Protein AF-A0A2G9T4M2-F1 (afdb_monomer_lite)

InterPro domains:
  IPR051627 SLIT-ROBO Rho GTPase-activating [PTHR14166] (2-80)

Sequence (80 aa):
MDSLAELGTLRSAIDAKADKQRFFEAHHATFMLPKQFEFRPQLGDCICTVSAENGIAVELAQRQKQIEKRLEGLRFESDE

Structure (mmCIF, N/CA/C/O backbone):
data_AF-A0A2G9T4M2-F1
#
_entry.id   AF-A0A2G9T4M2-F1
#
loop_
_atom_site.group_PDB
_atom_site.id
_atom_site.type_symbol
_atom_site.label_atom_id
_atom_site.label_alt_id
_atom_site.label_comp_id
_atom_site.label_asym_id
_atom_site.label_entity_id
_atom_site.label_seq_id
_atom_site.pdbx_PDB_ins_code
_atom_site.Cartn_x
_atom_site.Cartn_y
_atom_site.Cartn_z
_atom_site.occupancy
_atom_site.B_iso_or_equiv
_atom_site.auth_seq_id
_atom_site.auth_comp_id
_atom_site.auth_asym_id
_atom_site.auth_atom_id
_atom_site.pdbx_PDB_model_num
ATOM 1 N N . MET A 1 1 ? 33.445 5.505 -40.827 1.00 62.19 1 MET A N 1
ATOM 2 C CA . MET A 1 1 ? 33.456 6.362 -39.620 1.00 62.19 1 MET A CA 1
ATOM 3 C C . MET A 1 1 ? 32.044 6.530 -39.076 1.00 62.19 1 MET A C 1
ATOM 5 O O . MET A 1 1 ? 31.879 6.488 -37.866 1.00 62.19 1 MET A O 1
ATOM 9 N N . ASP A 1 2 ? 31.038 6.609 -39.948 1.00 77.81 2 ASP A N 1
ATOM 10 C CA . ASP A 1 2 ? 29.634 6.831 -39.565 1.00 77.81 2 ASP A CA 1
ATOM 11 C C . ASP A 1 2 ? 29.020 5.673 -38.759 1.00 77.81 2 ASP A C 1
ATOM 13 O O . ASP A 1 2 ? 28.390 5.906 -37.735 1.00 77.81 2 ASP A O 1
ATOM 17 N N . SER A 1 3 ? 29.326 4.420 -39.107 1.00 85.06 3 SER A N 1
ATOM 18 C CA . SER A 1 3 ? 28.816 3.232 -38.399 1.00 85.06 3 SER A CA 1
ATOM 19 C C . SER A 1 3 ? 29.241 3.129 -36.927 1.00 85.06 3 SER A C 1
ATOM 21 O O . SER A 1 3 ? 28.500 2.617 -36.089 1.00 85.06 3 SER A O 1
ATOM 23 N N . LEU A 1 4 ? 30.436 3.616 -36.579 1.00 86.00 4 LEU A N 1
ATOM 24 C CA . LEU A 1 4 ? 30.90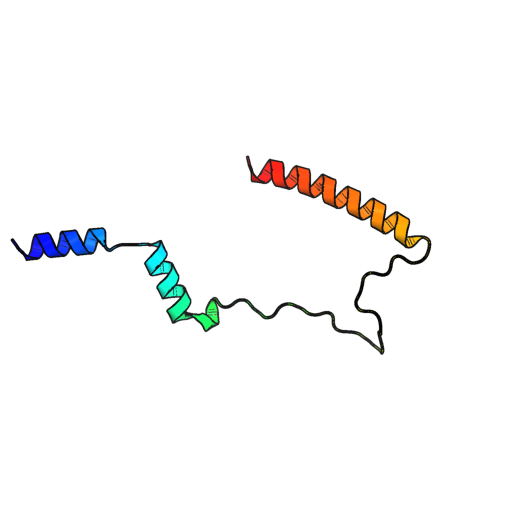5 3.629 -35.190 1.00 86.00 4 LEU A CA 1
ATOM 25 C C . LEU A 1 4 ? 30.233 4.751 -34.389 1.00 86.00 4 LEU A C 1
ATOM 27 O O . LEU A 1 4 ? 29.941 4.575 -33.206 1.00 86.00 4 LEU A O 1
ATOM 31 N N . ALA A 1 5 ? 29.964 5.886 -35.040 1.00 86.00 5 ALA A N 1
ATOM 32 C CA . ALA A 1 5 ? 29.212 6.983 -34.445 1.00 86.00 5 ALA A CA 1
ATOM 33 C C . ALA A 1 5 ? 27.752 6.574 -34.183 1.00 86.00 5 ALA A C 1
ATOM 35 O O . ALA A 1 5 ? 27.243 6.824 -33.092 1.00 86.00 5 ALA A O 1
ATOM 36 N N . GLU A 1 6 ? 27.121 5.864 -35.123 1.00 89.88 6 GLU A N 1
ATOM 37 C CA . GLU A 1 6 ? 25.782 5.272 -34.973 1.00 89.88 6 GLU A CA 1
ATOM 38 C C . GLU A 1 6 ? 25.705 4.263 -33.816 1.00 89.88 6 GLU A C 1
ATOM 40 O O . GLU A 1 6 ? 24.751 4.261 -33.040 1.00 89.88 6 GLU A O 1
ATOM 45 N N . LEU A 1 7 ? 26.728 3.424 -33.632 1.00 91.25 7 LEU A N 1
ATOM 46 C CA . LEU A 1 7 ? 26.770 2.521 -32.479 1.00 91.25 7 LEU A CA 1
ATOM 47 C C . LEU A 1 7 ? 26.898 3.292 -31.153 1.00 91.25 7 LEU A C 1
ATOM 49 O O . LEU A 1 7 ? 26.307 2.908 -30.141 1.00 91.25 7 LEU A O 1
ATOM 53 N N . GLY A 1 8 ? 27.658 4.390 -31.157 1.00 91.19 8 GLY A N 1
ATOM 54 C CA . GLY A 1 8 ? 27.798 5.280 -30.008 1.00 91.19 8 GLY A CA 1
ATOM 55 C C . GLY A 1 8 ? 26.473 5.925 -29.601 1.00 91.19 8 GLY A C 1
ATOM 56 O O . GLY A 1 8 ? 26.140 5.932 -28.416 1.00 91.19 8 GLY A O 1
ATOM 57 N N . THR A 1 9 ? 25.686 6.401 -30.570 1.00 92.19 9 THR A N 1
ATOM 58 C CA . THR A 1 9 ? 24.361 6.980 -30.299 1.00 92.19 9 THR A CA 1
ATOM 59 C C . THR A 1 9 ? 23.374 5.930 -29.794 1.00 92.19 9 THR A C 1
ATOM 61 O O . THR A 1 9 ? 22.673 6.192 -28.818 1.00 92.19 9 THR A O 1
ATOM 64 N N . LEU A 1 10 ? 23.372 4.723 -30.372 1.00 90.62 10 LEU A N 1
ATOM 65 C CA . LEU A 1 10 ? 22.556 3.599 -29.897 1.00 90.62 10 LEU A CA 1
ATOM 66 C C . LEU A 1 10 ? 22.880 3.227 -28.450 1.00 90.62 10 LEU A C 1
ATOM 68 O O . LEU A 1 10 ? 21.970 3.053 -27.644 1.00 90.62 10 LEU A O 1
ATOM 72 N N . ARG A 1 11 ? 24.167 3.160 -28.092 1.00 90.88 11 ARG A N 1
ATOM 73 C CA . ARG A 1 11 ? 24.599 2.890 -26.714 1.00 90.88 11 ARG A CA 1
ATOM 74 C C . ARG A 1 11 ? 24.074 3.945 -25.740 1.00 90.88 11 ARG A C 1
ATOM 76 O O . ARG A 1 11 ? 23.628 3.591 -24.653 1.00 90.88 11 ARG A O 1
ATOM 83 N N . SER A 1 12 ? 24.136 5.220 -26.115 1.00 92.38 12 SER A N 1
ATOM 84 C CA . SER A 1 12 ? 23.617 6.320 -25.294 1.00 92.38 12 SER A CA 1
ATOM 85 C C . SER A 1 12 ? 22.089 6.352 -25.219 1.00 92.38 12 SER A C 1
ATOM 87 O O . SER A 1 12 ? 21.550 6.947 -24.291 1.00 92.38 12 SER A O 1
ATOM 89 N N . ALA A 1 13 ? 21.398 5.716 -26.166 1.00 91.31 13 ALA A N 1
ATOM 90 C CA . ALA A 1 13 ? 19.943 5.608 -26.191 1.00 91.31 13 ALA A CA 1
ATOM 91 C C . ALA A 1 13 ? 19.390 4.439 -25.351 1.00 91.31 13 ALA A C 1
ATOM 93 O O . ALA A 1 13 ? 18.172 4.331 -25.210 1.00 91.31 13 ALA A O 1
ATOM 94 N N . ILE A 1 14 ? 20.248 3.569 -24.797 1.00 94.50 14 ILE A N 1
ATOM 95 C CA . ILE A 1 14 ? 19.825 2.494 -23.888 1.00 94.50 14 ILE A CA 1
ATOM 96 C C . ILE A 1 14 ? 19.365 3.120 -22.568 1.00 94.50 14 ILE A C 1
ATOM 98 O O . ILE A 1 14 ? 20.174 3.624 -21.789 1.00 94.50 14 ILE A O 1
ATOM 102 N N . ASP A 1 15 ? 18.062 3.044 -22.304 1.00 96.25 15 ASP A N 1
ATOM 103 C CA . ASP A 1 15 ? 17.434 3.542 -21.082 1.00 96.25 15 ASP A CA 1
ATOM 104 C C . ASP A 1 15 ? 16.502 2.470 -20.511 1.00 96.25 15 ASP A C 1
ATOM 106 O O . ASP A 1 15 ? 15.361 2.298 -20.941 1.00 96.25 15 ASP A O 1
ATOM 110 N N . ALA A 1 16 ? 16.978 1.782 -19.472 1.00 96.06 16 ALA A N 1
ATOM 111 C CA . ALA A 1 16 ? 16.236 0.712 -18.817 1.00 96.06 16 ALA A CA 1
ATOM 112 C C . ALA A 1 16 ? 14.888 1.172 -18.232 1.00 96.06 16 ALA A C 1
ATOM 114 O O . ALA A 1 16 ? 13.945 0.380 -18.163 1.00 96.06 16 ALA A O 1
ATOM 115 N N . LYS A 1 17 ? 14.765 2.436 -17.801 1.00 96.94 17 LYS A N 1
ATOM 116 C CA . LYS A 1 17 ? 13.507 2.963 -17.258 1.00 96.94 17 LYS A CA 1
ATOM 117 C C . LYS A 1 17 ? 12.501 3.174 -18.384 1.00 96.94 17 LYS A C 1
ATOM 119 O O . LYS A 1 17 ? 11.346 2.770 -18.234 1.00 96.94 17 LYS A O 1
ATOM 124 N N . ALA A 1 18 ? 12.941 3.768 -19.494 1.00 96.69 18 ALA A N 1
ATOM 125 C CA . ALA A 1 18 ? 12.107 3.952 -20.678 1.00 96.69 18 ALA A CA 1
ATOM 126 C C . ALA A 1 18 ? 11.696 2.604 -21.288 1.00 96.69 18 ALA A C 1
ATOM 128 O O . ALA A 1 18 ? 10.524 2.405 -21.602 1.00 96.69 18 ALA A O 1
ATOM 129 N N . ASP A 1 19 ? 12.625 1.654 -21.386 1.00 97.00 19 ASP A N 1
ATOM 130 C CA . ASP A 1 19 ? 12.355 0.321 -21.926 1.00 97.00 19 ASP A CA 1
ATOM 131 C C . ASP A 1 19 ? 11.375 -0.460 -21.037 1.00 97.00 19 ASP A C 1
ATOM 133 O O . ASP A 1 19 ? 10.423 -1.055 -21.547 1.00 97.00 19 ASP A O 1
ATOM 137 N N . LYS A 1 20 ? 11.523 -0.386 -19.703 1.00 97.06 20 LYS A N 1
ATOM 138 C CA . LYS A 1 20 ? 10.555 -0.969 -18.756 1.00 97.06 20 LYS A CA 1
ATOM 139 C C . LYS A 1 20 ? 9.164 -0.354 -18.918 1.00 97.06 20 LYS A C 1
ATOM 141 O O . LYS A 1 20 ? 8.171 -1.077 -18.891 1.00 97.06 20 LYS A O 1
ATOM 146 N N . GLN A 1 21 ? 9.090 0.966 -19.083 1.00 96.75 21 GLN A N 1
ATOM 147 C CA . GLN A 1 21 ? 7.821 1.665 -19.273 1.00 96.75 21 GLN A CA 1
ATOM 148 C C . GLN A 1 21 ? 7.128 1.213 -20.566 1.00 96.75 21 GLN A C 1
ATOM 150 O O . GLN A 1 21 ? 5.974 0.788 -20.515 1.00 96.75 21 GLN A O 1
ATOM 155 N N . ARG A 1 22 ? 7.851 1.194 -21.695 1.00 97.06 22 ARG A N 1
ATOM 156 C CA . ARG A 1 22 ? 7.325 0.680 -22.974 1.00 97.06 22 ARG A CA 1
ATOM 157 C C . ARG A 1 22 ? 6.872 -0.774 -22.859 1.00 97.06 22 ARG A C 1
ATOM 159 O O . ARG A 1 22 ? 5.864 -1.155 -23.446 1.00 97.06 22 ARG A O 1
ATOM 166 N N . PHE A 1 23 ? 7.599 -1.593 -22.099 1.00 97.50 23 PHE A N 1
ATOM 167 C CA . PHE A 1 23 ? 7.233 -2.988 -21.872 1.00 97.50 23 PHE A CA 1
ATOM 168 C C . PHE A 1 23 ? 5.909 -3.127 -21.109 1.00 97.50 23 PHE A C 1
ATOM 170 O O . PHE A 1 23 ? 5.067 -3.934 -21.509 1.00 97.50 23 PHE A O 1
ATOM 177 N N . PHE A 1 24 ? 5.699 -2.332 -20.053 1.00 97.56 24 PHE A N 1
ATOM 178 C CA . PHE A 1 24 ? 4.423 -2.295 -19.331 1.00 97.56 24 PHE A CA 1
ATOM 179 C C . PHE A 1 24 ? 3.273 -1.809 -20.211 1.00 97.56 24 PHE A C 1
ATOM 181 O O . PHE A 1 24 ? 2.194 -2.393 -20.166 1.00 97.56 24 PHE A O 1
ATOM 188 N N . GLU A 1 25 ? 3.503 -0.793 -21.041 1.00 96.25 25 GLU A N 1
ATOM 189 C CA . GLU A 1 25 ? 2.499 -0.270 -21.976 1.00 96.25 25 GLU A CA 1
ATOM 190 C C . GLU A 1 25 ? 2.110 -1.309 -23.037 1.00 96.25 25 GLU A C 1
ATOM 192 O O . GLU A 1 25 ? 0.924 -1.542 -23.275 1.00 96.25 25 GLU A O 1
ATOM 197 N N . ALA A 1 26 ? 3.095 -2.001 -23.619 1.00 97.88 26 ALA A N 1
ATOM 198 C CA . ALA A 1 26 ? 2.864 -3.056 -24.606 1.00 97.88 26 ALA A CA 1
ATOM 199 C C . ALA A 1 26 ? 2.089 -4.258 -24.032 1.00 97.88 26 ALA A C 1
ATOM 201 O O . ALA A 1 26 ? 1.352 -4.923 -24.757 1.00 97.88 26 ALA A O 1
ATOM 202 N N . HIS A 1 27 ? 2.217 -4.515 -22.727 1.00 97.19 27 HIS A N 1
ATOM 203 C CA . HIS A 1 27 ? 1.578 -5.635 -22.028 1.00 97.19 27 HIS A CA 1
ATOM 204 C C . HIS A 1 27 ? 0.586 -5.159 -20.958 1.00 97.19 27 HIS A C 1
ATOM 206 O O . HIS A 1 27 ? 0.457 -5.786 -19.903 1.00 97.19 27 HIS A O 1
ATOM 212 N N . HIS A 1 28 ? -0.121 -4.050 -21.214 1.00 96.12 28 HIS A N 1
ATOM 213 C CA . HIS A 1 28 ? -0.934 -3.367 -20.200 1.00 96.12 28 HIS A CA 1
ATOM 214 C C . HIS A 1 28 ? -1.909 -4.295 -19.457 1.00 96.12 28 HIS A C 1
ATOM 216 O O . HIS A 1 28 ? -2.063 -4.165 -18.250 1.00 96.12 28 HIS A O 1
ATOM 222 N N . ALA A 1 29 ? -2.530 -5.261 -20.143 1.00 95.00 29 ALA A N 1
ATOM 223 C CA . ALA A 1 29 ? -3.506 -6.172 -19.546 1.00 95.00 29 ALA A CA 1
ATOM 224 C C . ALA A 1 29 ? -2.917 -7.030 -18.409 1.00 95.00 29 ALA A C 1
ATOM 226 O O . ALA A 1 29 ? -3.640 -7.425 -17.499 1.00 95.00 29 ALA A O 1
ATOM 227 N N . THR A 1 30 ? -1.608 -7.292 -18.440 1.00 96.56 30 THR A N 1
ATOM 228 C CA . THR A 1 30 ? -0.891 -8.053 -17.406 1.00 96.56 30 THR A CA 1
ATOM 229 C C . THR A 1 30 ? -0.489 -7.175 -16.221 1.00 96.56 30 THR A C 1
ATOM 231 O O . THR A 1 30 ? -0.435 -7.654 -15.092 1.00 96.56 30 THR A O 1
ATOM 234 N N . PHE A 1 31 ? -0.185 -5.898 -16.472 1.00 95.75 31 PHE A N 1
ATOM 235 C CA . PHE A 1 31 ? 0.402 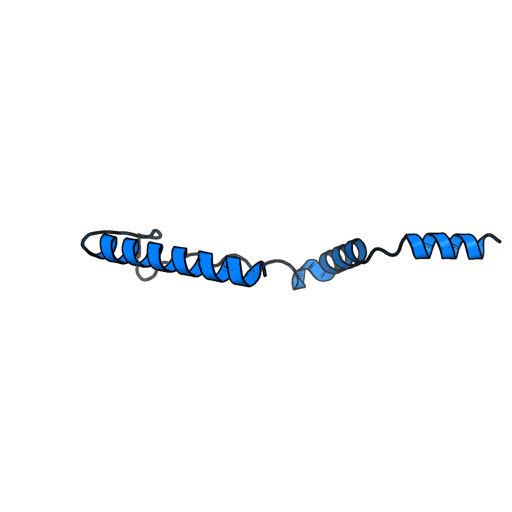-4.985 -15.481 1.00 95.75 31 PHE A CA 1
ATOM 236 C C . PHE A 1 31 ? -0.574 -3.939 -14.937 1.00 95.75 31 PHE A C 1
ATOM 238 O O . PHE A 1 31 ? -0.231 -3.207 -14.008 1.00 95.75 31 PHE A O 1
ATOM 245 N N . MET A 1 32 ? -1.780 -3.848 -15.497 1.00 94.88 32 MET A N 1
ATOM 246 C CA . MET A 1 32 ? -2.810 -2.952 -14.993 1.00 94.88 32 MET A CA 1
ATOM 247 C C . MET A 1 32 ? -3.236 -3.362 -13.585 1.00 94.88 32 MET A C 1
ATOM 249 O O . MET A 1 32 ? -3.384 -4.544 -13.270 1.00 94.88 32 MET A O 1
ATOM 253 N N . LEU A 1 33 ? -3.456 -2.365 -12.732 1.00 94.75 33 LEU A N 1
ATOM 254 C CA . LEU A 1 33 ? -3.933 -2.612 -11.380 1.00 94.75 33 LEU A CA 1
ATOM 255 C C . LEU A 1 33 ? -5.339 -3.233 -11.426 1.00 94.75 33 LEU A C 1
ATOM 257 O O . LEU A 1 33 ? -6.189 -2.768 -12.196 1.00 94.75 33 LEU A O 1
ATOM 261 N N . PRO A 1 34 ? -5.615 -4.259 -10.602 1.00 94.50 34 PRO A N 1
ATOM 262 C CA . PRO A 1 34 ? -6.964 -4.779 -10.465 1.00 94.50 34 PRO A CA 1
ATOM 263 C C . PRO A 1 34 ? -7.886 -3.705 -9.879 1.00 94.50 34 PRO A C 1
ATOM 265 O O . PRO A 1 34 ? -7.442 -2.761 -9.221 1.00 94.50 34 PRO A O 1
ATOM 268 N N . LYS A 1 35 ? -9.197 -3.867 -10.088 1.00 93.88 35 LYS A N 1
ATOM 269 C CA . LYS A 1 35 ? -10.187 -3.007 -9.432 1.00 93.88 35 LYS A CA 1
ATOM 270 C C . LYS A 1 35 ? -10.034 -3.108 -7.915 1.00 93.88 35 LYS A C 1
ATOM 272 O O . LYS A 1 35 ? -9.828 -4.199 -7.383 1.00 93.88 35 LYS A O 1
ATOM 277 N N . GLN A 1 36 ? -10.167 -1.972 -7.236 1.00 95.50 36 GLN A N 1
ATOM 278 C CA . GLN A 1 36 ? -10.186 -1.937 -5.781 1.00 95.50 36 GLN A CA 1
ATOM 279 C C . GLN A 1 36 ? -11.331 -2.811 -5.257 1.00 95.50 36 GLN A C 1
ATOM 281 O O . GLN A 1 36 ? -12.415 -2.863 -5.838 1.00 95.50 36 GLN A O 1
ATOM 286 N N . PHE A 1 37 ? -11.080 -3.508 -4.151 1.00 94.50 37 PHE A N 1
ATOM 287 C CA . PHE A 1 37 ? -12.142 -4.200 -3.440 1.00 94.50 37 PHE A CA 1
ATOM 288 C C . PHE A 1 37 ? -13.063 -3.178 -2.782 1.00 94.50 37 PHE A C 1
ATOM 290 O O . PHE A 1 37 ? -12.622 -2.341 -1.997 1.00 94.50 37 PHE A O 1
ATOM 297 N N . GLU A 1 38 ? -14.344 -3.278 -3.098 1.00 92.31 38 GLU A N 1
ATOM 298 C CA . GLU A 1 38 ? -15.387 -2.451 -2.508 1.00 92.31 38 GLU A CA 1
ATOM 299 C C . GLU A 1 38 ? -16.128 -3.236 -1.425 1.00 92.31 38 GLU A C 1
ATOM 301 O O . GLU A 1 38 ? -16.235 -4.467 -1.487 1.00 92.31 38 GLU A O 1
ATOM 306 N N . PHE A 1 39 ? -16.650 -2.515 -0.431 1.00 91.12 39 PHE A N 1
ATOM 307 C CA . PHE A 1 39 ? -17.538 -3.095 0.570 1.00 91.12 39 PHE A CA 1
ATOM 308 C C . PHE A 1 39 ? -18.763 -3.702 -0.122 1.00 91.12 39 PHE A C 1
ATOM 310 O O . PHE A 1 39 ? -19.434 -3.041 -0.915 1.00 91.12 39 PHE A O 1
ATOM 317 N N . ARG A 1 40 ? -19.054 -4.969 0.178 1.00 91.75 40 ARG A N 1
ATOM 318 C CA . ARG A 1 40 ? -20.237 -5.668 -0.330 1.00 91.75 40 ARG A CA 1
ATOM 319 C C . ARG A 1 40 ? -21.202 -5.899 0.834 1.00 91.75 40 ARG A C 1
ATOM 321 O O . ARG A 1 40 ? -20.919 -6.794 1.631 1.00 91.75 40 ARG A O 1
ATOM 328 N N . PRO A 1 41 ? -22.295 -5.122 0.942 1.00 90.38 41 PRO A N 1
ATOM 329 C CA . PRO A 1 41 ? -23.272 -5.303 2.010 1.00 90.38 41 PRO A CA 1
ATOM 330 C C . PRO A 1 41 ? -23.882 -6.703 1.943 1.00 90.38 41 PRO A C 1
ATOM 332 O O . PRO A 1 41 ? -24.152 -7.220 0.853 1.00 90.38 41 PRO A O 1
ATOM 335 N N . GLN A 1 42 ? -24.111 -7.315 3.103 1.00 90.81 42 GLN A N 1
ATOM 336 C CA . GLN A 1 42 ? -24.822 -8.586 3.207 1.00 90.81 42 GLN A CA 1
ATOM 337 C C . GLN A 1 42 ? -26.204 -8.352 3.821 1.00 90.81 42 GLN A C 1
ATOM 339 O O . GLN A 1 42 ? -26.382 -7.447 4.618 1.00 90.81 42 GLN A O 1
ATOM 344 N N . LEU A 1 43 ? -27.203 -9.142 3.410 1.00 87.56 43 LEU A N 1
ATOM 345 C CA . LEU A 1 43 ? -28.547 -9.205 4.015 1.00 87.56 43 LEU A CA 1
ATOM 346 C C . LEU A 1 43 ? -29.128 -7.854 4.505 1.00 87.56 43 LEU A C 1
ATOM 348 O O . LEU A 1 43 ? -29.586 -7.738 5.636 1.00 87.56 43 LEU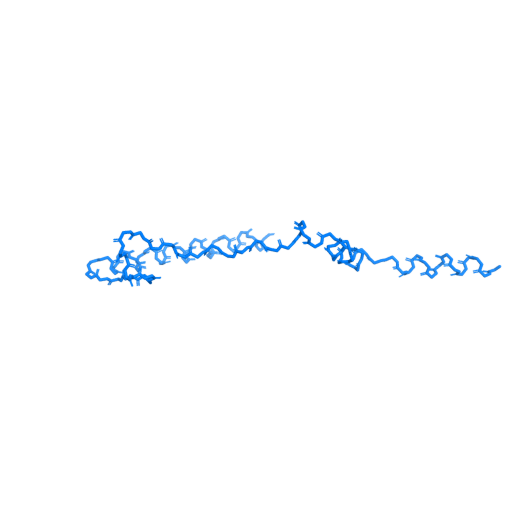 A O 1
ATOM 352 N N . GLY A 1 44 ? -29.159 -6.839 3.639 1.00 85.88 4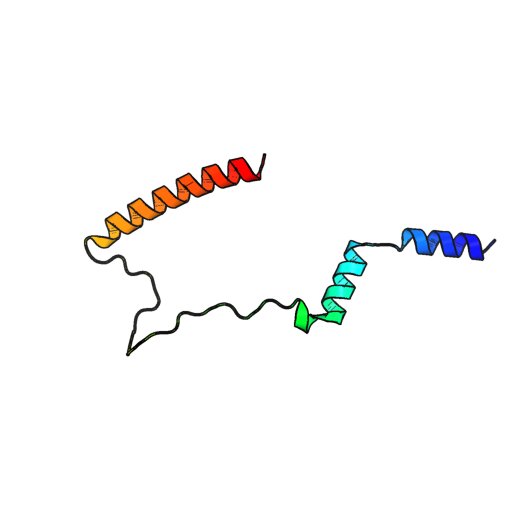4 GLY A N 1
ATOM 353 C CA . GLY A 1 44 ? -29.783 -5.555 3.978 1.00 85.88 4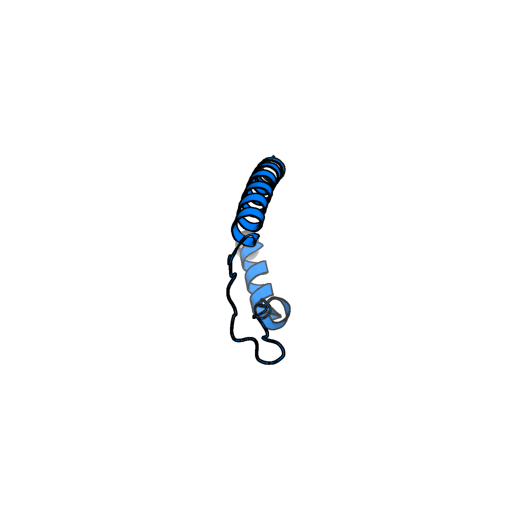4 GLY A CA 1
ATOM 354 C C . GLY A 1 44 ? -28.934 -4.629 4.853 1.00 85.88 44 GLY A C 1
ATOM 355 O O . GLY A 1 44 ? -29.484 -3.685 5.412 1.00 85.88 44 GLY A O 1
ATOM 356 N N . ASP A 1 45 ? -27.621 -4.855 4.951 1.00 90.69 45 ASP A N 1
ATOM 357 C CA . ASP A 1 45 ? -26.689 -3.904 5.559 1.00 90.69 45 ASP A CA 1
ATOM 358 C C . ASP A 1 45 ? -26.816 -2.512 4.916 1.00 90.69 45 ASP A C 1
ATOM 360 O O . ASP A 1 45 ? -26.575 -2.326 3.720 1.00 90.69 45 ASP A O 1
ATOM 364 N N . CYS A 1 46 ? -27.150 -1.518 5.741 1.00 85.88 46 CYS A N 1
ATOM 365 C CA . CYS A 1 46 ? -27.272 -0.113 5.336 1.00 85.88 46 CYS A CA 1
ATOM 366 C C . CYS A 1 46 ? -26.022 0.719 5.669 1.00 85.88 46 CYS A C 1
ATOM 368 O O . CYS A 1 46 ? -25.925 1.877 5.264 1.00 85.88 46 CYS A O 1
ATOM 370 N N . ILE A 1 47 ? -25.088 0.163 6.446 1.00 86.69 47 ILE A N 1
ATOM 371 C CA . ILE A 1 47 ? -23.924 0.873 6.982 1.00 86.69 47 ILE A CA 1
ATOM 372 C C . ILE A 1 47 ? -22.668 0.355 6.282 1.00 86.69 47 ILE A C 1
ATOM 374 O O . ILE A 1 47 ? -22.372 -0.834 6.316 1.00 86.69 47 ILE A O 1
ATOM 378 N N . CYS A 1 48 ? -21.915 1.262 5.662 1.00 89.31 48 CYS A N 1
ATOM 379 C CA . CYS A 1 48 ? -20.656 0.968 4.963 1.00 89.31 48 CYS A CA 1
ATOM 380 C C . CYS A 1 48 ? -19.461 1.738 5.549 1.00 89.31 48 CYS A C 1
ATOM 382 O O . CYS A 1 48 ? -18.406 1.851 4.928 1.00 89.31 48 CYS A O 1
ATOM 384 N N . THR A 1 49 ? -19.631 2.282 6.752 1.00 89.62 49 THR A N 1
ATOM 385 C CA . THR A 1 49 ? -18.633 3.077 7.468 1.00 89.62 49 THR A CA 1
ATOM 386 C C . THR A 1 49 ? -18.348 2.461 8.827 1.00 89.62 49 THR A C 1
ATOM 388 O O . THR A 1 49 ? -19.181 1.756 9.392 1.00 89.62 49 THR A O 1
ATOM 391 N N . VAL A 1 50 ? -17.177 2.758 9.385 1.00 88.62 50 VAL A N 1
ATOM 392 C CA . VAL A 1 50 ? -16.852 2.356 10.756 1.00 88.62 50 VAL A CA 1
ATOM 393 C C . VAL A 1 50 ? -17.802 3.076 11.718 1.00 88.62 50 VAL A C 1
ATOM 395 O O . VAL A 1 50 ? -17.816 4.305 11.752 1.00 88.62 50 VAL A O 1
ATOM 398 N N . SER A 1 51 ? -18.587 2.320 12.491 1.00 87.88 51 SER A N 1
ATOM 399 C CA . SER A 1 51 ? -19.383 2.851 13.603 1.00 87.88 51 SER A CA 1
ATOM 400 C C . SER A 1 51 ? -18.672 2.569 14.927 1.00 87.88 51 SER A C 1
ATOM 402 O O . SER A 1 51 ? -18.242 1.447 15.191 1.00 87.88 51 SER A O 1
ATOM 404 N N . ALA A 1 52 ? -18.531 3.609 15.746 1.00 85.62 52 ALA A N 1
ATOM 405 C CA . ALA A 1 52 ? -17.923 3.563 17.072 1.00 85.62 52 ALA A CA 1
ATOM 406 C C . ALA A 1 52 ? -18.988 3.850 18.140 1.00 85.62 52 ALA A C 1
ATOM 408 O O . ALA A 1 52 ? -18.840 4.737 18.976 1.00 85.62 52 ALA A O 1
ATOM 409 N N . GLU A 1 53 ? -20.108 3.140 18.066 1.00 87.25 53 GLU A N 1
ATOM 410 C CA . GLU A 1 53 ? -21.183 3.270 19.042 1.00 87.25 53 GLU A CA 1
ATOM 411 C C . GLU A 1 53 ? -20.852 2.521 20.341 1.00 87.25 53 GLU A C 1
ATOM 413 O O . GLU A 1 53 ? -20.249 1.444 20.345 1.00 87.25 53 GLU A O 1
ATOM 418 N N . ASN A 1 54 ? -21.305 3.080 21.464 1.00 84.25 54 ASN A N 1
ATOM 419 C CA . ASN A 1 54 ? -21.188 2.482 22.795 1.00 84.25 54 ASN A CA 1
ATOM 420 C C . ASN A 1 54 ? -19.725 2.205 23.214 1.00 84.25 54 ASN A C 1
ATOM 422 O O . ASN A 1 54 ? -18.812 2.973 22.909 1.00 84.25 54 ASN A O 1
ATOM 426 N N . GLY A 1 55 ? -19.493 1.121 23.964 1.00 81.06 55 GLY A N 1
ATOM 427 C CA . GLY A 1 55 ? -18.181 0.774 24.526 1.00 81.06 55 GLY A CA 1
ATOM 428 C C . GLY A 1 55 ? -17.097 0.444 23.492 1.00 81.06 55 GLY A C 1
ATOM 429 O O . GLY A 1 55 ? -15.913 0.517 23.813 1.00 81.06 55 GLY A O 1
ATOM 430 N N . ILE A 1 56 ? -17.478 0.161 22.241 1.00 92.50 56 ILE A N 1
ATOM 431 C CA . ILE A 1 56 ? -16.550 -0.218 21.165 1.00 92.50 56 ILE A CA 1
ATOM 432 C C . ILE A 1 56 ? -15.626 0.951 20.784 1.00 92.50 56 ILE A C 1
ATOM 434 O O . ILE A 1 56 ? -14.486 0.729 20.377 1.00 92.50 56 ILE A O 1
ATOM 438 N N . ALA A 1 57 ? -16.056 2.205 20.976 1.00 93.31 57 ALA A N 1
ATOM 439 C CA . ALA A 1 57 ? -15.238 3.382 20.670 1.00 93.31 57 ALA A CA 1
ATOM 440 C C . ALA A 1 57 ? -13.890 3.387 21.408 1.00 93.31 57 ALA A C 1
ATOM 442 O O . ALA A 1 57 ? -12.856 3.728 20.829 1.00 93.31 57 ALA A O 1
ATOM 443 N N . VAL A 1 58 ? -13.895 2.985 22.682 1.00 94.38 58 VAL A N 1
ATOM 444 C CA . VAL A 1 58 ? -12.688 2.949 23.518 1.00 94.38 58 VAL A CA 1
ATOM 445 C C . VAL A 1 58 ? -11.727 1.872 23.019 1.00 94.38 58 VAL A C 1
ATOM 447 O O . VAL A 1 58 ? -10.526 2.121 22.905 1.00 94.38 58 VAL A O 1
ATOM 450 N N . GLU A 1 59 ? -12.255 0.702 22.659 1.00 95.06 59 GLU A N 1
ATOM 451 C CA . GLU A 1 59 ? -11.468 -0.406 22.114 1.00 95.06 59 GLU A CA 1
ATOM 452 C C . GLU A 1 59 ? -10.847 -0.046 20.758 1.00 95.06 59 GLU A C 1
ATOM 454 O O . GLU A 1 59 ? -9.653 -0.272 20.543 1.00 95.06 59 GLU A O 1
ATOM 459 N N . LEU A 1 60 ? -11.618 0.586 19.865 1.00 95.50 60 LEU A N 1
ATOM 460 C CA . LEU A 1 60 ? -11.122 1.065 18.572 1.00 95.50 60 LEU A CA 1
ATOM 461 C C . LEU A 1 60 ? -10.028 2.127 18.744 1.00 95.50 60 LEU A C 1
ATOM 463 O O . LEU A 1 60 ? -8.996 2.051 18.076 1.00 95.50 60 LEU A O 1
ATOM 467 N N . ALA A 1 61 ? -10.194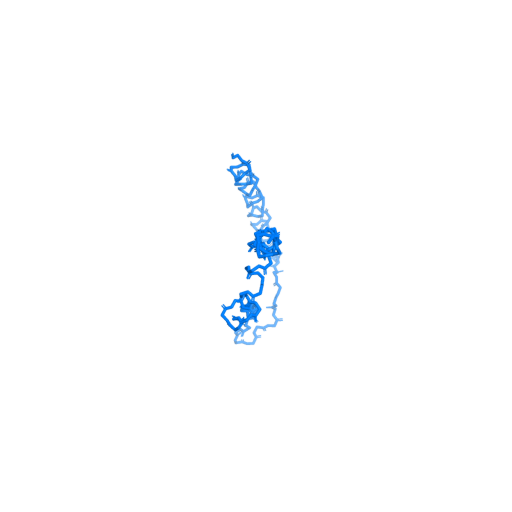 3.064 19.683 1.00 94.44 61 ALA A N 1
ATOM 468 C CA . ALA A 1 61 ? -9.182 4.077 19.982 1.00 94.44 61 ALA A CA 1
ATOM 469 C C . ALA A 1 61 ? -7.894 3.462 20.557 1.00 94.44 61 ALA A C 1
ATOM 471 O O . ALA A 1 61 ? -6.783 3.850 20.183 1.00 94.44 61 ALA A O 1
ATOM 472 N N . GLN A 1 62 ? -8.017 2.470 21.445 1.00 96.62 62 GLN A N 1
ATOM 473 C CA . GLN A 1 62 ? -6.863 1.732 21.958 1.00 96.62 62 GLN A CA 1
ATOM 474 C C . GLN A 1 62 ? -6.151 0.974 20.832 1.00 96.62 62 GLN A C 1
ATOM 476 O O . GLN A 1 62 ? -4.918 0.998 20.749 1.00 96.62 62 GLN A O 1
ATOM 481 N N . ARG A 1 63 ? -6.914 0.330 19.943 1.00 96.81 63 ARG A N 1
ATOM 482 C CA . ARG A 1 63 ? -6.371 -0.404 18.799 1.00 96.81 63 ARG A CA 1
ATOM 483 C C . ARG A 1 63 ? -5.647 0.515 17.821 1.00 96.81 63 ARG A C 1
ATOM 485 O O . ARG A 1 63 ? -4.569 0.149 17.354 1.00 96.81 63 ARG A O 1
ATOM 492 N N . GLN A 1 64 ? -6.190 1.701 17.554 1.00 97.00 64 GLN A N 1
ATOM 493 C CA . GLN A 1 64 ? -5.544 2.702 16.709 1.00 97.00 64 GLN A CA 1
ATOM 494 C C . GLN A 1 64 ? -4.144 3.050 17.235 1.00 97.00 64 GLN A C 1
ATOM 496 O O . GLN A 1 64 ? -3.168 2.900 16.502 1.00 97.00 64 GLN A O 1
ATOM 501 N N . LYS A 1 65 ? -4.019 3.394 18.525 1.00 98.31 65 LYS A N 1
ATOM 502 C CA . LYS A 1 65 ? -2.720 3.727 19.146 1.00 98.31 65 LYS A CA 1
ATOM 503 C C . LYS A 1 65 ? -1.700 2.589 19.045 1.00 98.31 65 LYS A C 1
ATOM 505 O O . LYS A 1 65 ? -0.511 2.822 18.842 1.00 98.31 65 LYS A O 1
ATOM 510 N N . GLN A 1 66 ? -2.153 1.343 19.193 1.00 98.50 66 GLN A N 1
ATOM 511 C CA . GLN A 1 66 ? -1.284 0.171 19.041 1.00 98.50 66 GLN A CA 1
ATOM 512 C C . GLN A 1 66 ? -0.760 0.025 17.607 1.00 98.50 66 GLN A C 1
ATOM 514 O O . GLN A 1 66 ? 0.412 -0.300 17.417 1.00 98.50 66 GLN A O 1
ATOM 519 N N . ILE A 1 67 ? -1.619 0.252 16.606 1.00 98.44 67 ILE A N 1
ATOM 520 C CA . ILE A 1 67 ? -1.238 0.197 15.189 1.00 98.44 67 ILE A CA 1
ATOM 521 C C . ILE A 1 67 ? -0.237 1.309 14.869 1.00 98.44 67 ILE A C 1
ATOM 523 O O . ILE A 1 67 ? 0.780 1.026 14.244 1.00 98.44 67 ILE A O 1
ATOM 527 N N . GLU A 1 68 ? -0.483 2.534 15.338 1.00 98.44 68 GLU A N 1
ATOM 528 C CA . GLU A 1 68 ? 0.411 3.683 15.139 1.00 98.44 68 GLU A CA 1
ATOM 529 C C . GLU A 1 68 ? 1.817 3.400 15.677 1.00 98.44 68 GLU A C 1
ATOM 531 O O . GLU A 1 68 ? 2.784 3.479 14.921 1.00 98.44 68 GLU A O 1
ATOM 536 N N . LYS A 1 69 ? 1.927 2.944 16.934 1.00 98.31 69 LYS A N 1
ATOM 537 C CA . LYS A 1 69 ? 3.220 2.580 17.539 1.00 98.31 69 LYS A CA 1
ATOM 538 C C . LYS A 1 69 ? 3.950 1.488 16.751 1.00 98.31 69 LYS A C 1
ATOM 540 O O . LYS A 1 69 ? 5.169 1.515 16.614 1.00 98.31 69 LYS A O 1
ATOM 545 N N . ARG A 1 70 ? 3.214 0.495 16.243 1.00 98.25 70 ARG A N 1
ATOM 546 C CA . ARG A 1 70 ? 3.808 -0.584 15.444 1.00 98.25 70 ARG A CA 1
ATOM 547 C C . ARG A 1 70 ? 4.289 -0.079 14.084 1.00 98.25 70 ARG A C 1
ATOM 549 O O . ARG A 1 70 ? 5.349 -0.498 13.635 1.00 98.25 70 ARG A O 1
ATOM 556 N N . LEU A 1 71 ? 3.518 0.787 13.429 1.00 98.06 71 LEU A N 1
ATOM 557 C CA . LEU A 1 71 ? 3.904 1.384 12.151 1.00 98.06 71 LEU A CA 1
ATOM 558 C C . LEU A 1 71 ? 5.137 2.272 12.292 1.00 98.06 71 LEU A C 1
ATOM 560 O O . LEU A 1 71 ? 5.968 2.265 11.396 1.00 98.06 71 LEU A O 1
ATOM 564 N N . GLU A 1 72 ? 5.264 3.004 13.397 1.00 97.19 72 GLU A N 1
ATOM 565 C CA . GLU A 1 72 ? 6.463 3.788 13.701 1.00 97.19 72 GLU A CA 1
ATOM 566 C C . GLU A 1 72 ? 7.710 2.896 13.769 1.00 97.19 72 GLU A C 1
ATOM 568 O O . GLU A 1 72 ? 8.681 3.158 13.065 1.00 97.19 72 GLU A O 1
ATOM 573 N N . GLY A 1 73 ? 7.644 1.789 14.520 1.00 96.81 73 GLY A N 1
ATOM 574 C CA . GLY A 1 73 ? 8.744 0.821 14.589 1.00 96.81 73 GLY A CA 1
ATOM 575 C C . GLY A 1 73 ? 9.092 0.212 13.226 1.00 96.81 73 GLY A C 1
ATOM 576 O O . GLY A 1 73 ? 10.250 0.213 12.833 1.00 96.81 73 GLY A O 1
ATOM 577 N N . LEU A 1 74 ? 8.087 -0.230 12.462 1.00 97.44 74 LEU A N 1
ATOM 578 C CA . LEU A 1 74 ? 8.308 -0.818 11.133 1.00 97.44 74 LEU A CA 1
ATOM 579 C C . LEU A 1 74 ? 8.866 0.181 10.112 1.00 97.44 74 LEU A C 1
ATOM 581 O O . LEU A 1 74 ? 9.608 -0.213 9.220 1.00 97.44 74 LEU A O 1
ATOM 585 N N . ARG A 1 75 ? 8.482 1.461 10.200 1.00 95.62 75 ARG A N 1
ATOM 586 C CA . ARG A 1 75 ? 9.040 2.512 9.338 1.00 95.62 75 ARG A CA 1
ATOM 587 C C . ARG A 1 75 ? 10.511 2.731 9.651 1.00 95.62 75 ARG A C 1
ATOM 589 O O . ARG A 1 75 ? 11.303 2.763 8.724 1.00 95.62 75 ARG A O 1
ATOM 596 N N . PHE A 1 76 ? 10.856 2.801 10.935 1.00 94.38 76 PHE A N 1
ATOM 597 C CA . PHE A 1 76 ? 12.246 2.901 11.364 1.00 94.38 76 PHE A CA 1
ATOM 598 C C . PHE A 1 76 ? 13.077 1.712 10.854 1.00 94.38 76 PHE A C 1
ATOM 600 O O . PHE A 1 76 ? 14.095 1.924 10.214 1.00 94.38 76 PHE A O 1
ATOM 607 N N . GLU A 1 77 ? 12.590 0.479 11.033 1.00 94.25 77 GLU A N 1
ATOM 608 C CA . GLU A 1 77 ? 13.254 -0.739 10.532 1.00 94.25 77 GLU A CA 1
ATOM 609 C C . GLU A 1 77 ? 13.374 -0.798 8.998 1.00 94.25 77 GLU A C 1
ATOM 611 O O . GLU A 1 77 ? 14.283 -1.436 8.484 1.00 94.25 77 GLU A O 1
ATOM 616 N N . SER A 1 78 ? 12.437 -0.202 8.254 1.00 90.50 78 SER A N 1
ATOM 617 C CA . SER A 1 78 ? 12.451 -0.210 6.783 1.00 90.50 78 SER A CA 1
ATOM 618 C C . SER A 1 78 ? 13.331 0.884 6.175 1.00 90.50 78 SER A C 1
ATOM 620 O O . SER A 1 78 ? 13.651 0.786 4.988 1.00 90.50 78 SER A O 1
ATOM 622 N N . ASP A 1 79 ? 13.615 1.944 6.935 1.00 85.44 79 ASP A N 1
ATOM 623 C CA . ASP A 1 79 ? 14.458 3.064 6.511 1.00 85.44 79 ASP A CA 1
ATOM 624 C C . ASP A 1 79 ? 15.952 2.821 6.840 1.00 85.44 79 ASP A C 1
ATOM 626 O O . ASP A 1 79 ? 16.807 3.505 6.270 1.00 85.44 79 ASP A O 1
ATOM 630 N N . GLU A 1 80 ? 16.265 1.862 7.726 1.00 61.06 80 GLU A N 1
ATOM 631 C CA . GLU A 1 80 ? 17.618 1.308 7.966 1.00 61.06 80 GLU A CA 1
ATOM 632 C C . GLU A 1 80 ? 18.078 0.351 6.849 1.00 61.06 80 GLU A C 1
ATOM 634 O O . GLU A 1 80 ? 19.280 0.420 6.488 1.00 61.06 80 GLU A O 1
#

pLDDT: mean 92.2, std 6.66, range [61.06, 98.5]

Radius of gyration: 25.99 Å; chains: 1; bounding box: 63×16×64 Å

Organism: Teladorsagia circumcincta (NCBI:txid45464)

Secondary structure (DSSP, 8-state):
-HHHHHHHHHHHT--HHHHHHHHHHHTHHHHSPPPPPPP---TT----S----TTHHHHHHHHHHHHHHHHHHHHHHHH-

Foldseek 3Di:
DVVVVVVVVVVVPDDPVVVVVVVCVVVVVVVPDDDDDADDDDDPDPDRDDDCPDPNVVVVVVVVVVVVVVVVVVVVVVVD